Protein AF-A0A7C8ZYL0-F1 (afdb_monomer)

Structure (mmCIF, N/CA/C/O backbone):
data_AF-A0A7C8ZYL0-F1
#
_entry.id   AF-A0A7C8ZYL0-F1
#
loop_
_atom_site.group_PDB
_atom_site.id
_atom_site.type_symbol
_atom_site.label_atom_id
_atom_site.label_alt_id
_atom_site.label_comp_id
_atom_site.label_asym_id
_atom_site.label_entity_id
_atom_site.label_seq_id
_atom_site.pdbx_PDB_ins_code
_atom_site.Cartn_x
_atom_site.Cartn_y
_atom_site.Cartn_z
_atom_site.occupancy
_atom_site.B_iso_or_equiv
_atom_site.auth_seq_id
_atom_site.auth_comp_id
_atom_site.auth_asym_id
_atom_site.auth_atom_id
_atom_site.pdbx_PDB_model_num
ATOM 1 N N . GLY A 1 1 ? -10.641 -15.481 25.059 1.00 75.31 1 GLY A N 1
ATOM 2 C CA . GLY A 1 1 ? -11.372 -14.820 23.955 1.00 75.31 1 GLY A CA 1
ATOM 3 C C . GLY A 1 1 ? -11.072 -13.332 23.943 1.00 75.31 1 GLY A C 1
ATOM 4 O O . GLY A 1 1 ? -10.379 -12.871 24.845 1.00 75.31 1 GLY A O 1
ATOM 5 N N . TRP A 1 2 ? -11.587 -12.584 22.960 1.00 81.69 2 TRP A 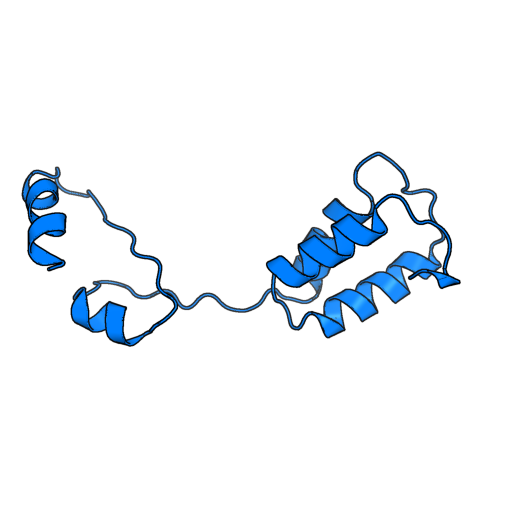N 1
ATOM 6 C CA . TRP A 1 2 ? -11.376 -11.129 22.843 1.00 81.69 2 TRP A CA 1
ATOM 7 C C . TRP A 1 2 ? -11.774 -10.345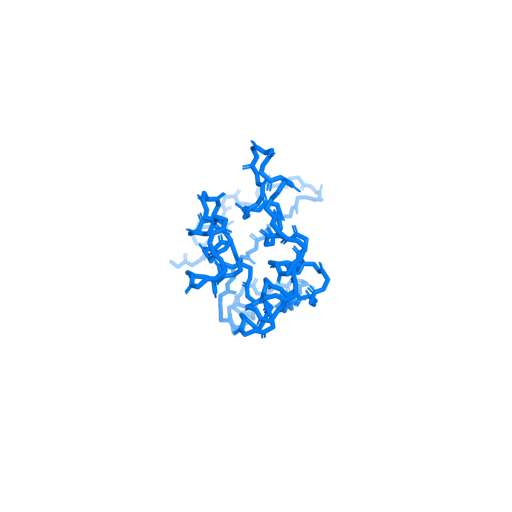 24.106 1.00 81.69 2 TRP A C 1
ATOM 9 O O . TRP A 1 2 ? -11.095 -9.386 24.452 1.00 81.69 2 TRP A O 1
ATOM 19 N N . GLN A 1 3 ? -12.782 -10.798 24.865 1.00 82.38 3 GLN A N 1
ATOM 20 C CA . GLN A 1 3 ? -13.219 -10.108 26.089 1.00 82.38 3 GLN A CA 1
ATOM 21 C C . GLN A 1 3 ? -12.107 -9.964 27.145 1.00 82.38 3 GLN A C 1
ATOM 23 O O . GLN A 1 3 ? -12.073 -8.972 27.864 1.00 82.38 3 GLN A O 1
ATOM 28 N N . ILE A 1 4 ? -11.172 -10.921 27.213 1.00 88.88 4 ILE A N 1
ATOM 29 C CA . ILE A 1 4 ? -10.032 -10.866 28.146 1.00 88.88 4 ILE A CA 1
ATOM 30 C C . ILE A 1 4 ? -9.068 -9.746 27.741 1.00 88.88 4 ILE A C 1
ATOM 32 O O . ILE A 1 4 ? -8.568 -9.022 28.593 1.00 88.88 4 ILE A O 1
ATOM 36 N N . LEU A 1 5 ? -8.842 -9.581 26.434 1.00 85.75 5 LEU A N 1
ATOM 37 C CA . LEU A 1 5 ? -8.001 -8.512 25.896 1.00 85.75 5 LEU A CA 1
ATOM 38 C C . LEU A 1 5 ? -8.690 -7.148 25.976 1.00 85.75 5 LEU A C 1
ATOM 40 O O . LEU A 1 5 ? -8.006 -6.140 26.068 1.00 85.75 5 LEU A O 1
ATOM 44 N N . GLN A 1 6 ? -10.025 -7.105 25.964 1.00 84.00 6 GLN A N 1
ATOM 45 C CA . GLN A 1 6 ? -10.788 -5.866 26.087 1.00 84.00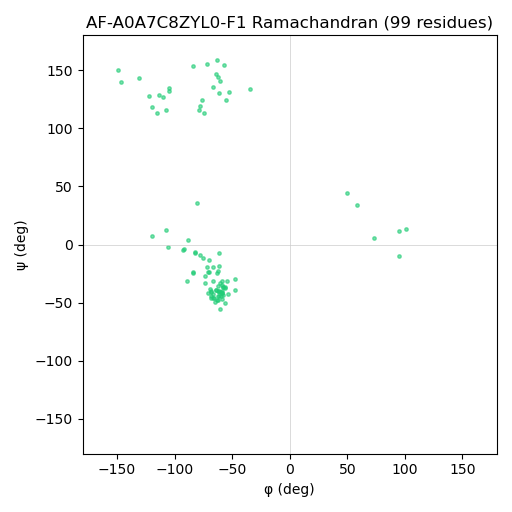 6 GLN A CA 1
ATOM 46 C C . GLN A 1 6 ? -10.772 -5.297 27.516 1.00 84.00 6 GLN A C 1
ATOM 48 O O . GLN A 1 6 ? -10.799 -4.079 27.682 1.00 84.00 6 GLN A O 1
ATOM 53 N N . ALA A 1 7 ? -10.728 -6.159 28.538 1.00 86.44 7 ALA A N 1
ATOM 54 C CA . ALA A 1 7 ? -10.901 -5.771 29.939 1.00 86.44 7 ALA A CA 1
ATOM 55 C C . ALA A 1 7 ? -9.971 -4.633 30.422 1.00 86.44 7 ALA A C 1
ATOM 57 O O . ALA A 1 7 ? -10.473 -3.718 31.066 1.00 86.44 7 ALA A O 1
ATOM 58 N N . PRO A 1 8 ? -8.666 -4.585 30.084 1.00 86.25 8 PRO A N 1
ATOM 59 C CA . PRO A 1 8 ? -7.799 -3.480 30.505 1.00 86.25 8 PRO A CA 1
ATOM 60 C C . PRO A 1 8 ? -8.210 -2.113 29.937 1.00 86.25 8 PRO A C 1
ATOM 62 O O . PRO A 1 8 ? -7.904 -1.078 30.524 1.00 86.25 8 PRO A O 1
ATOM 65 N N . PHE A 1 9 ? -8.919 -2.087 28.805 1.00 82.75 9 PHE A N 1
ATOM 66 C CA . PHE A 1 9 ? -9.303 -0.845 28.136 1.00 82.75 9 PHE A CA 1
ATOM 67 C C . PHE A 1 9 ? -10.563 -0.195 28.725 1.00 82.75 9 PHE A C 1
ATOM 69 O O . PHE A 1 9 ? -10.882 0.934 28.356 1.00 82.75 9 PHE A O 1
ATOM 76 N N . SER A 1 10 ? -11.256 -0.843 29.672 1.00 80.44 10 SER A N 1
ATOM 77 C CA . SER A 1 10 ? -12.377 -0.220 30.394 1.00 80.44 10 SER A CA 1
ATOM 78 C C . SER A 1 10 ? -11.934 0.879 31.365 1.00 80.44 10 SER A C 1
ATOM 80 O O . SER A 1 10 ? -12.769 1.645 31.832 1.00 80.44 10 SER A O 1
ATOM 82 N N . ALA A 1 11 ? -10.635 0.964 31.667 1.00 85.19 11 ALA A N 1
ATOM 83 C CA . ALA A 1 11 ? -10.040 2.017 32.490 1.00 85.19 11 ALA A CA 1
ATOM 84 C C . ALA A 1 11 ? -9.610 3.260 31.680 1.00 85.19 11 ALA A C 1
ATOM 86 O O . ALA A 1 11 ? -8.997 4.173 32.231 1.00 85.19 11 ALA A O 1
ATOM 87 N N . GLY A 1 12 ? -9.887 3.294 30.370 1.00 81.81 12 GLY A N 1
ATOM 88 C CA . GLY A 1 12 ? -9.545 4.426 29.510 1.00 81.81 12 GLY A CA 1
ATOM 89 C C . GLY A 1 12 ? -10.289 5.708 29.894 1.00 81.81 12 GLY A C 1
ATOM 90 O O . GLY A 1 12 ? -11.445 5.680 30.313 1.00 81.81 12 GLY A O 1
ATOM 91 N N . THR A 1 13 ? -9.635 6.855 29.715 1.00 88.31 13 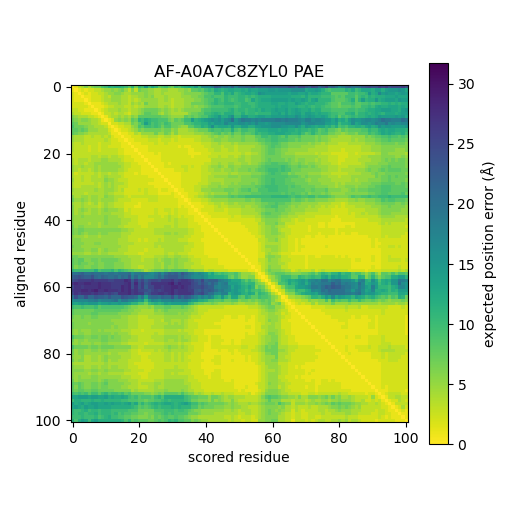THR A N 1
ATOM 92 C CA . THR A 1 13 ? -10.276 8.165 29.878 1.00 88.31 13 THR A CA 1
ATOM 93 C C . THR A 1 13 ? -11.247 8.440 28.728 1.00 88.31 13 THR A C 1
ATOM 95 O O . THR A 1 13 ? -11.093 7.908 27.622 1.00 88.31 13 THR A O 1
ATOM 98 N N . SER A 1 14 ? -12.247 9.294 28.972 1.00 87.00 14 SER A N 1
ATOM 99 C CA . SER A 1 14 ? -13.202 9.712 27.938 1.00 87.00 14 SER A CA 1
ATOM 100 C C . SER A 1 14 ? -12.475 10.244 26.698 1.00 87.00 14 SER A C 1
ATOM 102 O O . SER A 1 14 ? -11.554 11.051 26.807 1.00 87.00 14 SER A O 1
ATOM 104 N N . GLY A 1 15 ? -12.875 9.763 25.519 1.00 87.75 15 GLY A N 1
ATOM 105 C CA . GLY A 1 15 ? -12.236 10.085 24.239 1.00 87.75 15 GLY A CA 1
ATOM 106 C C . GLY A 1 15 ? -11.177 9.080 23.769 1.00 87.75 15 GLY A C 1
ATOM 107 O O . GLY A 1 15 ? -10.782 9.137 22.604 1.00 87.75 15 GLY A O 1
ATOM 108 N N . SER A 1 16 ? -10.764 8.128 24.614 1.00 89.31 16 SER A N 1
ATOM 109 C CA . SER A 1 16 ? -9.882 7.023 24.210 1.00 89.31 16 SER A CA 1
ATOM 110 C C . SER A 1 16 ? -10.529 6.159 23.119 1.00 89.31 16 SER A C 1
ATOM 112 O O . SER A 1 16 ? -11.727 5.876 23.172 1.00 89.31 16 SER A O 1
ATOM 114 N N . LYS A 1 17 ? -9.743 5.714 22.127 1.00 89.38 17 LYS A N 1
ATOM 115 C CA . LYS A 1 17 ? -10.220 4.886 21.004 1.00 89.38 17 LYS A CA 1
ATOM 116 C C . LYS A 1 17 ? -9.333 3.663 20.799 1.00 89.38 17 LYS A C 1
ATOM 118 O O . LYS A 1 17 ? -8.115 3.753 20.910 1.00 89.38 17 LYS A O 1
ATOM 123 N N . ILE A 1 18 ? -9.952 2.544 20.434 1.00 89.38 18 ILE A N 1
ATOM 124 C CA . ILE A 1 18 ? -9.268 1.330 19.977 1.00 89.38 18 ILE A CA 1
ATOM 125 C C . ILE A 1 18 ? -9.441 1.244 18.461 1.00 89.38 18 ILE A C 1
ATOM 127 O O . ILE A 1 18 ? -10.555 1.391 17.959 1.00 89.38 18 ILE A O 1
ATOM 131 N N . ILE A 1 19 ? -8.351 0.985 17.739 1.00 93.38 19 ILE A N 1
ATOM 132 C CA . ILE A 1 19 ? -8.377 0.705 16.300 1.00 93.38 19 ILE A CA 1
ATOM 133 C C . ILE A 1 19 ? -8.027 -0.765 16.105 1.00 93.38 19 ILE A C 1
ATOM 135 O O . ILE A 1 19 ? -7.004 -1.239 16.593 1.00 93.38 19 ILE A O 1
ATOM 139 N N . VAL A 1 20 ? -8.879 -1.478 15.376 1.00 92.25 20 VAL A N 1
ATOM 140 C CA . VAL A 1 20 ? -8.668 -2.881 15.019 1.00 92.25 20 VAL A CA 1
ATOM 141 C C . VAL A 1 20 ? -8.477 -2.962 13.512 1.00 92.25 20 VAL A C 1
ATOM 143 O O . VAL A 1 20 ? -9.304 -2.460 12.757 1.00 92.25 20 VAL A O 1
ATOM 146 N N . THR A 1 21 ? -7.406 -3.616 13.068 1.00 95.81 21 THR A N 1
ATOM 147 C CA . THR A 1 21 ? -7.189 -3.943 11.655 1.00 95.81 21 THR A CA 1
ATOM 148 C C . THR A 1 21 ? -7.454 -5.429 11.433 1.00 95.81 21 THR A C 1
ATOM 150 O O . THR A 1 21 ? -7.060 -6.285 12.225 1.00 95.81 21 THR A O 1
ATOM 153 N N . THR A 1 22 ? -8.181 -5.763 10.370 1.00 95.00 22 THR A N 1
ATOM 154 C CA . THR A 1 22 ? -8.586 -7.141 10.065 1.00 95.00 22 THR A CA 1
ATOM 155 C C . THR A 1 22 ? -8.706 -7.328 8.557 1.00 95.00 22 THR A C 1
ATOM 157 O O . THR A 1 22 ? -9.039 -6.394 7.838 1.00 95.00 22 THR A O 1
ATOM 160 N N . ARG A 1 23 ? -8.457 -8.553 8.077 1.00 95.62 23 ARG A N 1
ATOM 161 C CA . ARG A 1 23 ? -8.744 -8.965 6.688 1.00 95.62 23 ARG A CA 1
ATOM 162 C C . ARG A 1 23 ? -10.137 -9.583 6.521 1.00 95.62 23 ARG A C 1
ATOM 164 O O . ARG A 1 23 ? -10.495 -9.981 5.421 1.00 95.62 23 ARG A O 1
ATOM 171 N N . LYS A 1 24 ? -10.887 -9.755 7.615 1.00 95.56 24 LYS A N 1
ATOM 172 C CA . LYS A 1 24 ? -12.205 -10.401 7.626 1.00 95.56 24 LYS A CA 1
ATOM 173 C C . LYS A 1 24 ? -13.262 -9.424 8.127 1.00 95.56 24 LYS A C 1
ATOM 175 O O . LYS A 1 24 ? -13.197 -9.010 9.284 1.00 95.56 24 LYS A O 1
ATOM 180 N N . ASN A 1 25 ? -14.244 -9.117 7.283 1.00 92.56 25 ASN A N 1
ATOM 181 C CA . ASN A 1 25 ? -15.276 -8.116 7.577 1.00 92.56 25 ASN A CA 1
ATOM 182 C C . ASN A 1 25 ? -16.141 -8.494 8.786 1.00 92.56 25 ASN A C 1
ATOM 184 O O . ASN A 1 25 ? -16.441 -7.636 9.605 1.00 92.56 25 ASN A O 1
ATOM 188 N N . ASN A 1 26 ? -16.438 -9.785 8.975 1.00 94.31 26 ASN A N 1
ATOM 189 C CA . ASN A 1 26 ? -17.224 -10.269 10.116 1.00 94.31 26 ASN A CA 1
ATOM 190 C C . ASN A 1 26 ? -16.575 -9.985 11.485 1.00 94.31 26 ASN A C 1
ATOM 192 O O . ASN A 1 26 ? -17.245 -10.028 12.514 1.00 94.31 26 ASN A O 1
ATOM 196 N N . VAL A 1 27 ? -15.268 -9.704 11.525 1.00 93.44 27 VAL A N 1
ATOM 197 C CA . VAL A 1 27 ? -14.595 -9.301 12.764 1.00 93.44 27 VAL A CA 1
ATOM 198 C C . VAL A 1 27 ? -15.103 -7.937 13.230 1.00 93.44 27 VAL A C 1
ATOM 200 O O . VAL A 1 27 ? -15.196 -7.737 14.433 1.00 93.44 27 VAL A O 1
ATOM 203 N N . ALA A 1 28 ? -15.495 -7.029 12.331 1.00 93.06 28 ALA A N 1
ATOM 204 C CA . ALA A 1 28 ? -16.059 -5.736 12.721 1.00 93.06 28 ALA A CA 1
ATOM 205 C C . ALA A 1 28 ? -17.342 -5.900 13.558 1.00 93.06 28 ALA A C 1
ATOM 207 O O . ALA A 1 28 ? -17.488 -5.239 14.589 1.00 93.06 28 ALA A O 1
ATOM 208 N N . ASP A 1 29 ? -18.202 -6.851 13.176 1.00 92.00 29 ASP A N 1
ATOM 209 C CA . ASP A 1 29 ? -19.433 -7.187 13.901 1.00 92.00 29 ASP A CA 1
ATOM 210 C C . ASP A 1 29 ? -19.129 -7.831 15.259 1.00 92.00 29 ASP A C 1
ATOM 212 O O . ASP A 1 29 ? -19.698 -7.445 16.281 1.00 92.00 29 ASP A O 1
ATOM 216 N N . ILE A 1 30 ? -18.174 -8.773 15.292 1.00 91.12 30 ILE A N 1
ATOM 217 C CA . ILE A 1 30 ? -17.712 -9.421 16.532 1.00 91.12 30 ILE A CA 1
ATOM 218 C C . ILE A 1 30 ? -17.162 -8.378 17.513 1.00 91.12 30 ILE A C 1
ATOM 220 O O . ILE A 1 30 ? -17.426 -8.458 18.714 1.00 91.12 30 ILE A O 1
ATOM 224 N N . MET A 1 31 ? -16.423 -7.390 17.006 1.00 89.69 31 MET A N 1
ATOM 225 C CA . MET A 1 31 ? -15.863 -6.301 17.806 1.00 89.69 31 MET A CA 1
ATOM 226 C C . MET A 1 31 ? -16.890 -5.223 18.170 1.00 89.69 31 MET A C 1
ATOM 228 O O . MET A 1 31 ? -16.563 -4.348 18.970 1.00 89.69 31 MET A O 1
ATOM 232 N N . ARG A 1 32 ? -18.106 -5.264 17.601 1.00 89.19 32 ARG A N 1
ATOM 233 C CA . ARG A 1 32 ? -19.127 -4.208 17.723 1.00 89.19 32 ARG A CA 1
ATOM 234 C C . ARG A 1 32 ? -18.550 -2.823 17.409 1.00 89.19 32 ARG A C 1
ATOM 236 O O . ARG A 1 32 ? -18.767 -1.866 18.150 1.00 89.19 32 ARG A O 1
ATOM 243 N N . ALA A 1 33 ? -17.758 -2.740 16.340 1.00 91.88 33 ALA A N 1
ATOM 244 C CA . ALA A 1 33 ? -17.049 -1.521 15.976 1.00 91.88 33 ALA A CA 1
ATOM 245 C C . ALA A 1 33 ? -18.032 -0.372 15.687 1.00 91.88 33 ALA A C 1
ATOM 247 O O . ALA A 1 33 ? -18.964 -0.524 14.902 1.00 91.88 33 ALA A O 1
ATOM 248 N N . ASN A 1 34 ? -17.805 0.800 16.291 1.00 91.81 34 ASN A N 1
ATOM 249 C CA . ASN A 1 34 ? -18.647 1.982 16.065 1.00 91.81 34 ASN A CA 1
ATOM 250 C C . ASN A 1 34 ? -18.478 2.592 14.665 1.00 91.81 34 ASN A C 1
ATOM 252 O O . ASN A 1 34 ? -19.350 3.318 14.202 1.00 91.81 34 ASN A O 1
ATOM 256 N 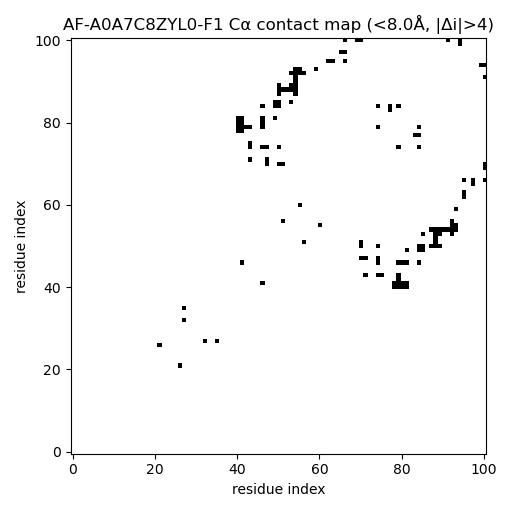N . SER A 1 35 ? -17.336 2.350 14.021 1.00 93.94 35 SER A N 1
ATOM 257 C CA . SER A 1 35 ? -17.032 2.807 12.669 1.00 93.94 35 SER A CA 1
ATOM 258 C C . SER A 1 35 ? -16.149 1.774 11.980 1.00 93.94 35 SER A C 1
ATOM 260 O O . SER A 1 35 ? -15.249 1.207 12.606 1.00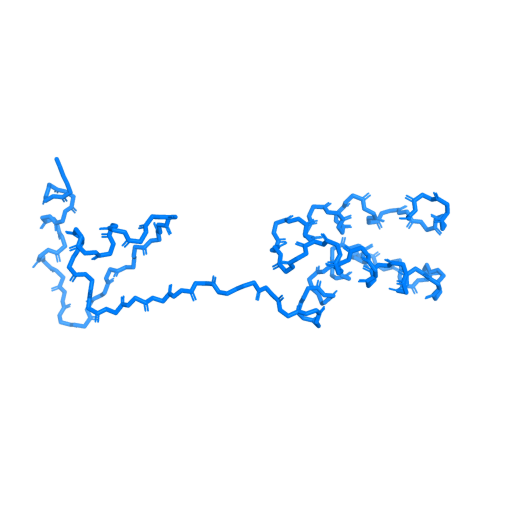 93.94 35 SER A O 1
ATOM 262 N N . VAL A 1 36 ? -16.421 1.527 10.701 1.00 95.50 36 VAL A N 1
ATOM 263 C CA . VAL A 1 36 ? -15.688 0.577 9.864 1.00 95.50 36 VAL A CA 1
ATOM 264 C C . VAL A 1 36 ? -15.145 1.328 8.661 1.00 95.50 36 VAL A C 1
ATOM 266 O O . VAL A 1 36 ? -15.890 2.008 7.960 1.00 95.50 36 VAL A O 1
ATOM 269 N N . PHE A 1 37 ? -13.842 1.193 8.425 1.00 95.44 37 PHE A N 1
ATOM 270 C CA . PHE A 1 37 ? -13.165 1.791 7.281 1.00 95.44 37 PHE A CA 1
ATOM 271 C C . PHE A 1 37 ? -12.636 0.686 6.366 1.00 95.44 37 PHE A C 1
ATOM 273 O O . PHE A 1 37 ? -11.749 -0.073 6.763 1.00 95.44 37 PHE A O 1
ATOM 280 N N . SER A 1 38 ? -13.203 0.583 5.161 1.00 94.31 38 SER A N 1
ATOM 281 C CA . SER A 1 38 ? -12.681 -0.288 4.103 1.00 94.31 38 SER A CA 1
ATOM 282 C C . SER A 1 38 ? -11.451 0.370 3.488 1.00 94.31 38 SER A C 1
ATOM 284 O O . SER A 1 38 ? -11.514 1.522 3.062 1.00 94.31 38 SER A O 1
ATOM 286 N N . LEU A 1 39 ? -10.323 -0.344 3.482 1.00 94.75 39 LEU A N 1
ATOM 287 C CA . LEU A 1 39 ? -9.131 0.109 2.774 1.00 94.75 39 LEU A CA 1
ATOM 288 C C . LEU A 1 39 ? -9.295 -0.188 1.286 1.00 94.75 39 LEU A C 1
ATOM 290 O O . LEU A 1 39 ? -9.320 -1.352 0.889 1.00 94.75 39 LEU A O 1
ATOM 294 N N . GLU A 1 40 ? -9.346 0.869 0.485 1.00 96.00 40 GLU A N 1
ATOM 295 C CA . GLU A 1 40 ? -9.389 0.761 -0.969 1.00 96.00 40 GLU A CA 1
ATOM 296 C C . GLU A 1 40 ? -7.975 0.608 -1.564 1.00 96.00 40 GLU A C 1
ATOM 298 O O . GLU A 1 40 ? -6.989 1.046 -0.952 1.00 96.00 40 GLU A O 1
ATOM 303 N N . PRO A 1 41 ? -7.839 -0.016 -2.750 1.00 97.38 41 PRO A N 1
ATOM 304 C CA . PRO A 1 41 ? -6.581 -0.032 -3.489 1.00 97.38 41 PRO A CA 1
ATOM 305 C C . PRO A 1 41 ? -6.078 1.386 -3.791 1.00 97.38 41 PRO A C 1
ATOM 307 O O . PRO A 1 41 ? -6.855 2.336 -3.889 1.00 97.38 41 PRO A O 1
ATOM 310 N N . LEU A 1 42 ? -4.764 1.527 -3.976 1.00 98.12 42 LEU A N 1
ATOM 311 C CA . LEU A 1 42 ? -4.179 2.791 -4.418 1.00 98.12 42 LEU A CA 1
ATOM 312 C C . LEU A 1 42 ? -4.703 3.173 -5.801 1.00 98.12 42 LEU A C 1
ATOM 314 O O . LEU A 1 42 ? -4.843 2.316 -6.676 1.00 98.12 42 LEU A O 1
ATOM 318 N N . SER A 1 43 ? -4.888 4.476 -6.008 1.00 97.88 43 SER A N 1
ATOM 319 C CA . SER A 1 43 ? -5.023 5.027 -7.353 1.00 97.88 43 SER A CA 1
ATOM 320 C C . SER A 1 43 ? -3.737 4.797 -8.155 1.00 97.88 43 SER A C 1
ATOM 322 O O . SER A 1 43 ? -2.655 4.645 -7.581 1.00 97.88 43 SER A O 1
ATOM 324 N N . ASP A 1 44 ? -3.818 4.835 -9.486 1.00 95.56 44 ASP A N 1
ATOM 325 C CA . ASP A 1 44 ? -2.631 4.707 -10.342 1.00 95.56 44 ASP A CA 1
ATOM 326 C C . ASP A 1 44 ? -1.584 5.794 -10.050 1.00 95.56 44 ASP A C 1
ATOM 328 O O . ASP A 1 44 ? -0.381 5.531 -10.081 1.00 95.56 44 ASP A O 1
ATOM 332 N N . ASN A 1 45 ? -2.027 7.006 -9.701 1.00 96.62 45 ASN A N 1
ATOM 333 C CA . ASN A 1 45 ? -1.141 8.122 -9.367 1.00 96.62 45 ASN A CA 1
ATOM 334 C C . ASN A 1 45 ? -0.441 7.925 -8.015 1.00 96.62 45 ASN A C 1
ATOM 336 O O . ASN A 1 45 ? 0.764 8.172 -7.905 1.00 96.62 45 ASN A O 1
ATOM 340 N N . ASP A 1 46 ? -1.159 7.443 -6.999 1.00 97.88 46 ASP A N 1
ATOM 341 C CA . ASP A 1 46 ? -0.565 7.131 -5.693 1.00 97.88 46 ASP A CA 1
ATOM 342 C C . ASP A 1 46 ? 0.355 5.910 -5.789 1.00 97.88 46 ASP A C 1
ATOM 344 O O . ASP A 1 46 ? 1.444 5.892 -5.209 1.00 97.88 46 ASP A O 1
ATOM 348 N N . GLY A 1 47 ? -0.043 4.909 -6.579 1.00 97.94 47 GLY A N 1
ATOM 349 C CA . GLY A 1 47 ? 0.772 3.750 -6.923 1.00 97.94 47 GLY A CA 1
ATOM 350 C C . GLY A 1 47 ? 2.066 4.160 -7.623 1.00 97.94 47 GLY A C 1
ATOM 351 O O . GLY A 1 47 ? 3.144 3.730 -7.214 1.00 97.94 47 GLY A O 1
ATOM 352 N N . TRP A 1 48 ? 1.992 5.052 -8.612 1.00 96.31 48 TRP A N 1
ATOM 353 C CA . TRP A 1 48 ? 3.168 5.607 -9.282 1.00 96.31 48 TRP A CA 1
ATOM 354 C C . TRP A 1 48 ? 4.066 6.387 -8.321 1.00 96.31 48 TRP A C 1
ATOM 356 O O . TRP A 1 48 ? 5.283 6.198 -8.319 1.00 96.31 48 TRP A O 1
ATOM 366 N N . SER A 1 49 ? 3.487 7.220 -7.458 1.00 95.62 49 SER A N 1
ATOM 367 C CA . SER A 1 49 ? 4.242 7.985 -6.458 1.00 95.62 49 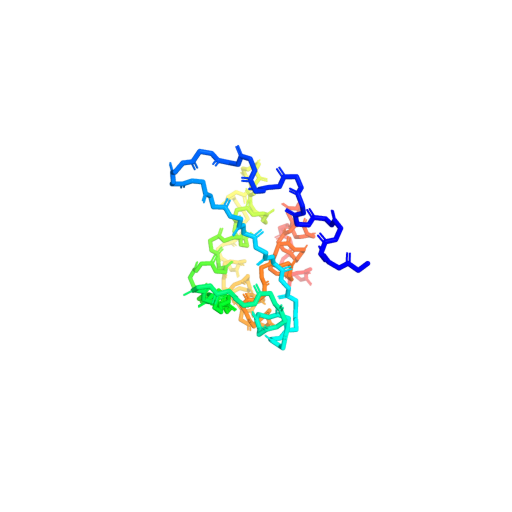SER A CA 1
ATOM 368 C C . SER A 1 49 ? 4.974 7.059 -5.478 1.00 95.62 49 SER A C 1
ATOM 370 O O . SER A 1 49 ? 6.143 7.272 -5.152 1.00 95.62 49 SER A O 1
ATOM 372 N N . LEU A 1 50 ? 4.324 5.975 -5.043 1.00 96.69 50 LEU A N 1
ATOM 373 C CA . LEU A 1 50 ? 4.945 4.965 -4.190 1.00 96.69 50 LEU A CA 1
ATOM 374 C C . LEU A 1 50 ? 6.057 4.202 -4.920 1.00 96.69 50 LEU A C 1
ATOM 376 O O . LEU A 1 50 ? 7.135 4.012 -4.346 1.00 96.69 50 LEU A O 1
ATOM 380 N N . PHE A 1 51 ? 5.796 3.771 -6.155 1.00 95.56 51 PHE A N 1
ATOM 381 C CA . PHE A 1 51 ? 6.737 3.036 -6.995 1.00 95.56 51 PHE A CA 1
ATOM 382 C C . PHE A 1 51 ? 7.992 3.856 -7.273 1.00 95.56 51 PHE A C 1
ATOM 384 O O . PHE A 1 51 ? 9.092 3.413 -6.953 1.00 95.56 51 PHE A O 1
ATOM 391 N N . SER A 1 52 ? 7.821 5.065 -7.813 1.00 92.12 52 SER A N 1
ATOM 392 C CA . SER A 1 52 ? 8.909 5.967 -8.197 1.00 92.12 52 SER A CA 1
ATOM 393 C C . SER A 1 52 ? 9.801 6.300 -7.006 1.00 92.12 52 SER A C 1
ATOM 395 O O . SER A 1 52 ? 11.023 6.209 -7.110 1.00 92.12 52 SER A O 1
ATOM 397 N N . ARG A 1 53 ? 9.209 6.542 -5.827 1.00 92.00 53 ARG A N 1
ATOM 398 C CA . ARG A 1 53 ? 9.972 6.711 -4.586 1.00 92.00 53 ARG A CA 1
ATOM 399 C C . ARG A 1 53 ? 10.873 5.518 -4.279 1.00 92.00 53 ARG A C 1
ATOM 401 O O . ARG A 1 53 ? 11.951 5.727 -3.751 1.00 92.00 53 ARG A O 1
ATOM 408 N N . HIS A 1 54 ? 10.456 4.286 -4.571 1.00 92.62 54 HIS A N 1
ATOM 409 C CA . HIS A 1 54 ? 11.237 3.085 -4.249 1.00 92.62 54 HIS A CA 1
ATOM 410 C C . HIS A 1 54 ? 12.206 2.668 -5.358 1.00 92.62 54 HIS A C 1
ATOM 412 O O . HIS A 1 54 ? 13.263 2.119 -5.035 1.00 92.62 54 HIS A O 1
ATOM 418 N N . ALA A 1 55 ? 11.845 2.923 -6.618 1.00 91.62 55 ALA A N 1
ATOM 419 C CA . ALA A 1 55 ? 12.618 2.578 -7.807 1.00 91.62 55 ALA A CA 1
ATOM 420 C C . ALA A 1 55 ? 13.689 3.619 -8.160 1.00 91.62 55 ALA A C 1
ATOM 422 O O . ALA A 1 55 ? 14.678 3.276 -8.794 1.00 91.62 55 ALA A O 1
ATOM 423 N N . PHE A 1 56 ? 13.530 4.871 -7.725 1.00 85.81 56 PHE A N 1
ATOM 424 C CA . PHE A 1 56 ? 14.481 5.952 -8.016 1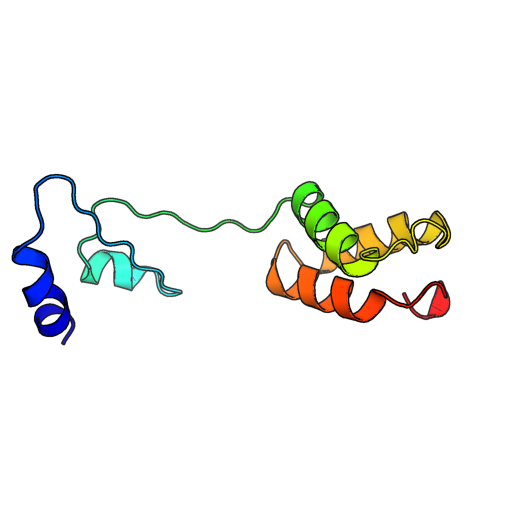.00 85.81 56 PHE A CA 1
ATOM 425 C C . PHE A 1 56 ? 15.098 6.576 -6.751 1.00 85.81 56 PHE A C 1
ATOM 427 O O . PHE A 1 56 ? 15.822 7.572 -6.835 1.00 85.81 56 PHE A O 1
ATOM 434 N N . GLU A 1 57 ? 14.844 5.992 -5.572 1.00 75.25 57 GLU A N 1
ATOM 435 C CA . GLU A 1 57 ? 15.477 6.394 -4.308 1.00 75.25 57 GLU A CA 1
ATOM 436 C C . GLU A 1 57 ? 17.008 6.349 -4.439 1.00 75.25 57 GLU A C 1
ATOM 438 O O . GLU A 1 57 ? 17.565 5.301 -4.766 1.00 75.25 57 GLU A O 1
ATOM 443 N N . GLY A 1 58 ? 17.698 7.461 -4.162 1.00 66.62 58 GLY A N 1
ATOM 444 C CA . GLY A 1 58 ? 19.168 7.522 -4.212 1.00 66.62 58 GLY A CA 1
ATOM 445 C C . GLY A 1 58 ? 19.774 8.162 -5.467 1.00 66.62 58 GLY A C 1
ATOM 446 O O . GLY A 1 58 ? 20.981 8.067 -5.658 1.00 66.62 58 GLY A O 1
ATOM 447 N N . GLY A 1 59 ? 18.981 8.854 -6.291 1.00 57.50 59 GLY A N 1
ATOM 448 C CA . GLY A 1 59 ? 19.512 9.804 -7.280 1.00 57.50 59 GLY A CA 1
ATOM 449 C C . GLY A 1 59 ? 19.717 9.257 -8.690 1.00 57.50 59 GLY A C 1
ATOM 450 O O . GLY A 1 59 ? 20.267 9.960 -9.533 1.00 57.50 59 GLY A O 1
ATOM 451 N N . ASN A 1 60 ? 19.201 8.068 -9.004 1.00 56.62 60 ASN A N 1
ATOM 452 C CA . ASN A 1 60 ? 19.217 7.553 -10.377 1.00 56.62 60 ASN A CA 1
ATOM 453 C C . ASN A 1 60 ? 18.084 8.138 -11.248 1.00 56.62 60 ASN A C 1
ATOM 455 O O . ASN A 1 60 ? 17.553 7.477 -12.135 1.00 56.62 60 ASN A O 1
ATOM 459 N N . LEU A 1 61 ? 17.750 9.416 -11.028 1.00 54.53 61 LEU A N 1
ATOM 460 C CA . LEU A 1 61 ? 16.864 10.222 -11.884 1.00 54.53 61 LEU A CA 1
ATOM 461 C C . LEU A 1 61 ? 17.421 10.388 -13.313 1.00 54.53 61 LEU A C 1
ATOM 463 O O . LEU A 1 61 ? 16.743 10.921 -14.182 1.00 54.53 61 LEU A O 1
ATOM 467 N N . MET A 1 62 ? 18.655 9.930 -13.545 1.00 55.59 62 MET A N 1
ATOM 468 C CA . MET A 1 62 ? 19.299 9.830 -14.854 1.00 55.59 62 MET A CA 1
ATOM 469 C C . MET A 1 62 ? 18.899 8.570 -15.632 1.00 55.59 62 MET A C 1
ATOM 471 O O . MET A 1 62 ? 19.302 8.428 -16.788 1.00 55.59 62 MET A O 1
ATOM 475 N N . CYS A 1 63 ? 18.156 7.628 -15.034 1.00 61.78 63 CYS A N 1
ATOM 476 C CA . CYS A 1 63 ? 17.684 6.491 -15.807 1.00 61.78 63 CYS A CA 1
ATOM 477 C C . CYS A 1 63 ? 16.673 6.977 -16.868 1.00 61.78 63 CYS A C 1
ATOM 479 O O . CYS A 1 63 ? 15.806 7.807 -16.608 1.00 61.78 63 CYS A O 1
ATOM 481 N N . ASN A 1 64 ? 16.843 6.447 -18.076 1.00 66.69 64 ASN A N 1
ATOM 482 C CA . ASN A 1 64 ? 16.149 6.777 -19.318 1.00 66.69 64 ASN A CA 1
ATOM 483 C C . ASN A 1 64 ? 14.657 7.176 -19.142 1.00 66.69 64 ASN A C 1
ATOM 485 O O . ASN A 1 64 ? 13.928 6.422 -18.495 1.00 66.69 64 ASN A O 1
ATOM 489 N N . PRO A 1 65 ? 14.172 8.268 -19.777 1.00 75.56 65 PRO A N 1
ATOM 490 C CA . PRO A 1 65 ? 12.756 8.661 -19.769 1.00 75.56 65 PRO A CA 1
ATOM 491 C C . PRO A 1 65 ? 11.768 7.522 -20.084 1.00 75.56 65 PRO A C 1
ATOM 493 O O . PRO A 1 65 ? 10.670 7.490 -19.537 1.00 75.56 65 PRO A O 1
ATOM 496 N N . CYS A 1 66 ? 12.168 6.531 -20.888 1.00 82.06 66 CYS A N 1
ATOM 497 C CA . CYS A 1 66 ? 11.359 5.350 -21.198 1.00 82.06 66 CYS A CA 1
ATOM 498 C C . CYS A 1 66 ? 11.022 4.474 -19.973 1.00 82.06 66 CYS A C 1
ATOM 500 O O . CYS A 1 66 ? 10.050 3.719 -20.019 1.00 82.06 66 CYS A O 1
ATOM 502 N N . LEU A 1 67 ? 11.796 4.537 -18.880 1.00 87.75 67 LEU A N 1
ATOM 503 C CA . LEU A 1 67 ? 11.515 3.751 -17.672 1.00 87.75 67 LEU A CA 1
ATOM 504 C C . LEU A 1 67 ? 10.290 4.253 -16.913 1.00 87.75 67 LEU A C 1
ATOM 506 O O . LEU A 1 67 ? 9.673 3.471 -16.191 1.00 87.75 67 LEU A O 1
ATOM 510 N N . GLU A 1 68 ? 9.906 5.519 -17.081 1.00 89.81 68 GLU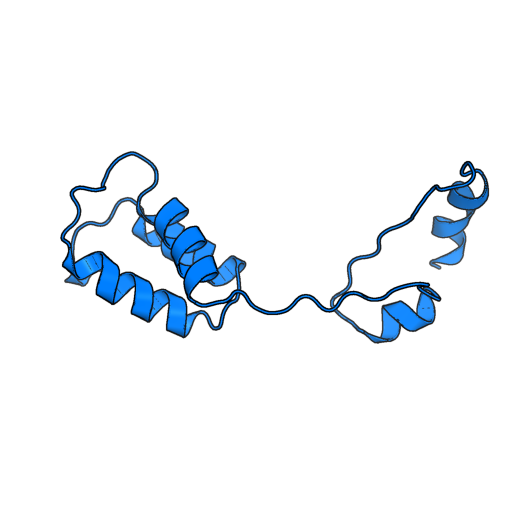 A N 1
ATOM 511 C CA . GLU A 1 68 ? 8.660 6.014 -16.502 1.00 89.81 68 GLU A CA 1
ATOM 512 C C . GLU A 1 68 ? 7.453 5.308 -17.125 1.00 89.81 68 GLU A C 1
ATOM 514 O O . GLU A 1 68 ? 6.624 4.753 -16.402 1.00 89.81 68 GLU A O 1
ATOM 519 N N . ASP A 1 69 ? 7.394 5.235 -18.454 1.00 91.81 69 ASP A N 1
ATOM 520 C CA . ASP A 1 69 ? 6.295 4.575 -19.162 1.00 91.81 69 ASP A CA 1
ATOM 521 C C . ASP A 1 69 ? 6.203 3.083 -18.820 1.00 91.81 69 ASP A C 1
ATOM 523 O O . ASP A 1 69 ? 5.108 2.541 -18.633 1.00 91.81 69 ASP A O 1
ATOM 527 N N . ILE A 1 70 ? 7.347 2.400 -18.709 1.00 93.69 70 ILE A N 1
ATOM 528 C CA . ILE A 1 70 ? 7.397 0.989 -18.302 1.00 93.69 70 ILE A CA 1
ATOM 529 C C . ILE A 1 70 ? 6.977 0.846 -16.836 1.00 93.69 70 ILE A C 1
ATOM 531 O O . ILE A 1 70 ? 6.124 0.018 -16.514 1.00 93.69 70 ILE A O 1
ATOM 535 N N . GLY A 1 71 ? 7.499 1.696 -15.953 1.00 94.12 71 GLY A N 1
ATOM 536 C CA . GLY A 1 71 ? 7.156 1.713 -14.537 1.00 94.12 71 GLY A CA 1
ATOM 537 C C . GLY A 1 71 ? 5.663 1.946 -14.290 1.00 94.12 71 GLY A C 1
ATOM 538 O O . GLY A 1 71 ? 5.058 1.239 -13.486 1.00 94.12 71 GLY A O 1
ATOM 539 N N . ARG A 1 72 ? 5.021 2.855 -15.033 1.00 95.56 72 ARG A N 1
ATOM 540 C CA . ARG A 1 72 ? 3.564 3.067 -14.966 1.00 95.56 72 ARG A CA 1
ATOM 541 C C . ARG A 1 72 ? 2.781 1.836 -15.424 1.00 95.56 72 ARG A C 1
ATOM 543 O O . ARG A 1 72 ? 1.802 1.469 -14.777 1.00 95.56 72 ARG A O 1
ATOM 550 N N . LYS A 1 73 ? 3.235 1.133 -16.470 1.00 96.81 73 LYS A N 1
ATOM 551 C CA . LYS A 1 73 ? 2.636 -0.152 -16.889 1.00 96.81 73 LYS A CA 1
ATOM 552 C C . LYS A 1 73 ? 2.797 -1.236 -15.821 1.00 96.81 73 LYS A C 1
ATOM 554 O O . LYS A 1 73 ? 1.867 -2.011 -15.602 1.00 96.81 73 LYS A O 1
ATOM 559 N N . ILE A 1 74 ? 3.946 -1.293 -15.144 1.00 96.69 74 ILE A N 1
ATOM 560 C CA . ILE A 1 74 ? 4.184 -2.207 -14.016 1.00 96.69 74 ILE A CA 1
ATOM 561 C C . ILE A 1 74 ? 3.218 -1.896 -12.868 1.00 96.69 74 ILE A C 1
ATOM 563 O O . ILE A 1 74 ? 2.559 -2.804 -12.368 1.00 96.69 74 ILE A O 1
ATOM 567 N N . VAL A 1 75 ? 3.078 -0.622 -12.491 1.00 97.94 75 VAL A N 1
ATOM 568 C CA . VAL A 1 75 ? 2.129 -0.181 -11.455 1.00 97.94 75 VAL A CA 1
ATOM 569 C C . VAL A 1 75 ? 0.695 -0.571 -11.806 1.00 97.94 75 VAL A C 1
ATOM 571 O O . VAL A 1 75 ? 0.006 -1.120 -10.948 1.00 97.94 75 VAL A O 1
ATOM 574 N N . GLY A 1 76 ? 0.272 -0.390 -13.060 1.00 97.81 76 GLY A N 1
ATOM 575 C CA . GLY A 1 76 ? -1.055 -0.822 -13.512 1.00 97.81 76 GLY A CA 1
ATOM 576 C C . GLY A 1 76 ? -1.291 -2.326 -13.322 1.00 97.81 76 GLY A C 1
ATOM 577 O O . GLY A 1 76 ? -2.372 -2.746 -12.914 1.00 97.81 76 GLY A O 1
ATOM 578 N N . LYS A 1 77 ? -0.258 -3.160 -13.513 1.00 97.75 77 LYS A N 1
ATOM 579 C CA . LYS A 1 77 ? -0.336 -4.610 -13.249 1.00 97.75 77 LYS A CA 1
ATOM 580 C C . LYS A 1 77 ? -0.391 -4.963 -11.756 1.00 97.75 77 LYS A C 1
ATOM 582 O O . LYS A 1 77 ? -0.824 -6.063 -11.423 1.00 97.75 77 LYS A O 1
ATOM 587 N N . CYS A 1 78 ? 0.012 -4.065 -10.855 1.00 98.00 78 CYS A N 1
ATOM 588 C CA . CYS A 1 78 ? -0.066 -4.282 -9.405 1.00 98.00 78 CYS A CA 1
ATOM 589 C C . CYS A 1 78 ? -1.487 -4.142 -8.836 1.00 98.00 78 CYS A C 1
ATOM 591 O O . CYS A 1 78 ? -1.690 -4.464 -7.664 1.00 98.00 78 CYS A O 1
ATOM 593 N N . GLY A 1 79 ? -2.449 -3.627 -9.614 1.00 96.56 79 GLY A N 1
ATOM 594 C CA . GLY A 1 79 ? -3.850 -3.505 -9.196 1.00 96.56 79 GLY A CA 1
ATOM 595 C C . GLY A 1 79 ? -4.049 -2.664 -7.930 1.00 96.56 79 GLY A C 1
ATOM 596 O O . GLY A 1 79 ? -4.877 -3.003 -7.089 1.00 96.56 79 GLY A O 1
ATOM 597 N N . GLY A 1 80 ? -3.227 -1.628 -7.737 1.00 97.50 80 GLY A N 1
ATOM 598 C CA . GLY A 1 80 ? -3.303 -0.733 -6.579 1.00 97.50 80 GLY A CA 1
ATOM 599 C C . GLY A 1 80 ? -2.815 -1.327 -5.250 1.00 97.50 80 GLY A C 1
ATOM 600 O O . GLY A 1 80 ? -2.921 -0.663 -4.221 1.00 97.50 80 GLY A O 1
ATOM 601 N N . LEU A 1 81 ? -2.256 -2.546 -5.220 1.00 98.12 81 LEU A N 1
ATOM 602 C CA . LEU A 1 81 ? -1.753 -3.161 -3.985 1.00 98.12 81 LEU A CA 1
ATOM 603 C C . LEU A 1 81 ? -0.424 -2.517 -3.535 1.00 98.12 81 LEU A C 1
ATOM 605 O O . LEU A 1 81 ? 0.607 -2.755 -4.177 1.00 98.12 81 LEU A O 1
ATOM 609 N N . PRO A 1 82 ? -0.372 -1.794 -2.393 1.00 97.50 82 PRO A N 1
ATOM 610 C CA . PRO A 1 82 ? 0.836 -1.074 -1.973 1.00 97.50 82 PRO A CA 1
ATOM 611 C C . PRO A 1 82 ? 2.063 -1.977 -1.809 1.00 97.50 82 PRO A C 1
ATOM 613 O O . PRO A 1 82 ? 3.185 -1.579 -2.121 1.00 97.50 82 PRO A O 1
ATOM 616 N N . LEU A 1 83 ? 1.857 -3.208 -1.324 1.00 97.94 83 LEU A N 1
ATOM 617 C CA . LEU A 1 83 ? 2.941 -4.163 -1.100 1.00 97.94 83 LEU A CA 1
ATOM 618 C C . LEU A 1 83 ? 3.586 -4.618 -2.417 1.00 97.94 83 LEU A C 1
ATOM 620 O O . LEU A 1 83 ? 4.811 -4.665 -2.496 1.00 97.94 83 LEU A O 1
ATOM 624 N N . ALA A 1 84 ? 2.784 -4.907 -3.447 1.00 98.44 84 ALA A N 1
ATOM 625 C CA . ALA A 1 84 ? 3.283 -5.314 -4.761 1.00 98.44 84 ALA A CA 1
ATOM 626 C C . ALA A 1 84 ? 4.053 -4.170 -5.435 1.00 98.44 84 ALA A C 1
ATOM 628 O O . ALA A 1 84 ? 5.184 -4.357 -5.884 1.00 98.44 84 ALA A O 1
ATOM 629 N N . VAL A 1 85 ? 3.479 -2.962 -5.401 1.00 98.25 85 VAL A N 1
ATOM 630 C CA . VAL A 1 85 ? 4.097 -1.733 -5.915 1.00 98.25 85 VAL A CA 1
ATOM 631 C C . VAL A 1 85 ? 5.461 -1.486 -5.264 1.00 98.25 85 VAL A C 1
ATOM 633 O O . VAL A 1 85 ? 6.459 -1.287 -5.956 1.00 98.25 85 VAL A O 1
ATOM 636 N N . LYS A 1 86 ? 5.523 -1.545 -3.928 1.00 97.44 86 LYS A N 1
ATOM 637 C CA . LYS A 1 86 ? 6.762 -1.359 -3.167 1.00 97.44 86 LYS A CA 1
ATOM 638 C C . LYS A 1 86 ? 7.808 -2.426 -3.489 1.00 97.44 86 LYS A C 1
ATOM 640 O O . LYS A 1 86 ? 8.982 -2.089 -3.636 1.00 97.44 86 LYS A O 1
ATOM 645 N N . ALA A 1 87 ? 7.401 -3.692 -3.571 1.00 98.00 87 ALA A N 1
ATOM 646 C CA . ALA A 1 87 ? 8.313 -4.798 -3.839 1.00 98.00 87 ALA A CA 1
ATOM 647 C C . ALA A 1 87 ? 8.968 -4.667 -5.222 1.00 98.00 87 ALA A C 1
ATOM 649 O O . ALA A 1 87 ? 10.192 -4.743 -5.321 1.00 98.00 87 ALA A O 1
ATOM 650 N N . LEU A 1 88 ? 8.177 -4.402 -6.267 1.00 97.00 88 LEU A N 1
ATOM 651 C CA . LEU A 1 88 ? 8.696 -4.232 -7.627 1.00 97.00 88 LEU A CA 1
ATOM 652 C C . LEU A 1 88 ? 9.534 -2.959 -7.771 1.00 97.00 88 LEU A C 1
ATOM 654 O O . LEU A 1 88 ? 10.610 -3.012 -8.358 1.00 97.00 88 LEU A O 1
ATOM 658 N N . GLY A 1 89 ? 9.109 -1.842 -7.171 1.00 94.38 89 GLY A N 1
ATOM 659 C CA . GLY A 1 89 ? 9.923 -0.626 -7.157 1.00 94.38 89 GLY A CA 1
ATOM 660 C C . GLY A 1 89 ? 11.277 -0.852 -6.477 1.00 94.38 89 GLY A C 1
ATOM 661 O O . GLY A 1 89 ? 12.316 -0.492 -7.016 1.00 94.38 89 GLY A O 1
ATOM 662 N N . GLY A 1 90 ? 11.294 -1.533 -5.327 1.00 93.69 90 GLY A N 1
ATOM 663 C CA . GLY A 1 90 ? 12.537 -1.889 -4.638 1.00 93.69 90 GLY A CA 1
ATOM 664 C C . GLY A 1 90 ? 13.444 -2.820 -5.452 1.00 93.69 90 GLY A C 1
ATOM 665 O O . GLY A 1 90 ? 14.653 -2.607 -5.482 1.00 93.69 90 GLY A O 1
ATOM 666 N N . LEU A 1 91 ? 12.871 -3.811 -6.147 1.00 93.81 91 LEU A N 1
ATOM 667 C CA . LEU A 1 91 ? 13.606 -4.729 -7.027 1.00 93.81 91 LEU A CA 1
ATOM 668 C C . LEU A 1 91 ? 14.314 -3.997 -8.180 1.00 93.81 91 LEU A C 1
ATOM 670 O O . LEU A 1 91 ? 15.391 -4.409 -8.612 1.00 93.81 91 LEU A O 1
ATOM 674 N N . LEU A 1 92 ? 13.711 -2.916 -8.671 1.00 92.12 92 LEU A N 1
ATOM 675 C CA . LEU A 1 92 ? 14.174 -2.167 -9.837 1.00 92.12 92 LEU A CA 1
ATOM 676 C C . LEU A 1 92 ? 15.094 -0.984 -9.494 1.00 92.12 92 LEU A C 1
ATOM 678 O O . LEU A 1 92 ? 15.684 -0.388 -10.391 1.00 92.12 92 LEU A O 1
ATOM 682 N N . ARG A 1 93 ? 15.296 -0.695 -8.202 1.00 89.06 93 ARG A N 1
ATOM 683 C CA . ARG A 1 93 ? 16.014 0.484 -7.683 1.00 89.06 93 ARG A CA 1
ATOM 684 C C . ARG A 1 93 ? 17.368 0.790 -8.330 1.00 89.06 93 ARG A C 1
ATOM 686 O O . ARG A 1 93 ? 17.734 1.945 -8.511 1.00 89.06 93 ARG A O 1
ATOM 693 N N . THR A 1 94 ? 18.153 -0.238 -8.631 1.00 82.62 94 THR A N 1
ATOM 694 C CA . THR A 1 94 ? 19.524 -0.100 -9.155 1.00 82.62 94 THR A CA 1
ATOM 695 C C . THR A 1 94 ? 19.635 -0.459 -10.636 1.00 82.62 94 THR A C 1
ATOM 697 O O . THR A 1 94 ? 20.734 -0.643 -11.159 1.00 82.62 94 THR A O 1
ATOM 700 N N . ARG A 1 95 ? 18.503 -0.589 -11.335 1.00 85.62 95 ARG A N 1
ATOM 701 C CA . ARG A 1 95 ? 18.438 -1.060 -12.719 1.00 85.62 95 ARG A CA 1
ATOM 702 C C . ARG A 1 95 ? 18.116 0.116 -13.638 1.00 85.62 95 ARG A C 1
ATOM 704 O O . ARG A 1 95 ? 17.018 0.640 -13.569 1.00 85.62 95 ARG A O 1
ATOM 711 N N . CYS A 1 96 ? 19.032 0.488 -14.534 1.00 81.81 96 CYS A N 1
ATOM 712 C CA . CYS A 1 96 ? 18.728 1.434 -15.623 1.00 81.81 96 CYS A CA 1
ATOM 713 C C . CYS A 1 96 ? 18.608 0.761 -17.008 1.00 81.81 96 CYS A C 1
ATOM 715 O O . CYS A 1 96 ? 18.355 1.453 -17.991 1.00 81.81 96 CYS A O 1
ATOM 717 N N . ASN A 1 97 ? 18.815 -0.560 -17.119 1.00 85.12 97 ASN A N 1
ATOM 718 C CA . ASN A 1 97 ? 18.635 -1.270 -18.389 1.00 85.12 97 ASN A CA 1
ATOM 719 C C . ASN A 1 97 ? 17.141 -1.511 -18.641 1.00 85.12 97 ASN A C 1
ATOM 721 O O . ASN A 1 97 ? 16.508 -2.222 -17.863 1.00 85.12 97 ASN A O 1
ATOM 725 N N . ILE A 1 98 ? 16.624 -0.962 -19.742 1.00 86.31 98 ILE A N 1
ATOM 726 C CA . ILE A 1 98 ? 15.237 -1.130 -20.187 1.00 86.31 98 ILE A CA 1
ATOM 727 C C . ILE A 1 98 ? 14.865 -2.606 -20.354 1.00 86.31 98 ILE A C 1
ATOM 729 O O . ILE A 1 98 ? 13.762 -2.972 -19.989 1.00 86.31 98 ILE A O 1
ATOM 733 N N . GLU A 1 99 ? 15.762 -3.470 -20.836 1.00 88.06 99 GLU A N 1
ATOM 734 C CA . GLU A 1 99 ? 15.447 -4.895 -21.047 1.00 88.06 99 GLU A CA 1
ATOM 735 C C . GLU A 1 99 ? 15.191 -5.666 -19.742 1.00 88.06 99 GLU A C 1
ATOM 737 O O . GLU A 1 99 ? 14.608 -6.747 -19.764 1.00 88.06 99 GLU A O 1
ATOM 742 N N . TYR A 1 100 ? 15.648 -5.136 -18.603 1.00 89.44 100 TYR A N 1
ATOM 743 C CA . TYR A 1 100 ? 15.399 -5.733 -17.290 1.00 89.44 100 TYR A CA 1
ATOM 744 C C . TYR A 1 100 ? 14.035 -5.324 -16.708 1.00 89.44 100 TYR A C 1
ATOM 746 O O . TYR A 1 100 ? 13.517 -6.016 -15.830 1.00 89.44 100 TYR A O 1
ATOM 754 N N . TRP A 1 101 ? 13.500 -4.181 -17.142 1.00 90.31 101 TRP A N 1
ATOM 755 C CA . TRP A 1 101 ? 12.245 -3.599 -16.663 1.00 90.31 101 TRP A CA 1
ATOM 756 C C . TRP A 1 101 ? 11.049 -4.117 -17.466 1.00 90.31 101 TRP A C 1
ATOM 758 O O . TRP A 1 101 ? 10.029 -4.457 -16.823 1.00 90.31 101 TRP A O 1
#

pLDDT: mean 89.38, std 9.84, range [54.53, 98.44]

Organism: Opuntia streptacantha (NCBI:txid393608)

Foldseek 3Di:
DVVVVCVVCVPDDPPDDDDDDDPDPVVCVVVVPPDDDDDDAADLVVLLVLLCCQQAPPHVPVQDPVVSVVLSVLSVVVNRDSVSSNVVSNVNNPPSDPVVD

Sequence (101 aa):
GWQILQAPFSAGTSGSKIIVTTRKNNVADIMRANSVFSLEPLSDNDGWSLFSRHAFEGGNLMCNPCLEDIGRKIVGKCGGLPLAVKALGGLLRTRCNIEYW

Radius of gyration: 20.41 Å; Cα contacts (8 Å, |Δi|>4): 71; chains: 1; bounding box: 39×25×54 Å

Solvent-accessible surface area (backbone atoms only — not comparable to full-atom values): 6335 Å² total; per-residue (Å²): 112,70,69,69,73,49,55,75,60,75,74,56,60,94,86,68,82,88,85,85,87,76,97,52,73,69,50,46,64,76,66,62,54,93,73,85,82,85,85,72,65,43,51,73,68,57,32,40,55,50,19,50,55,38,26,37,57,91,71,55,78,77,45,54,78,68,52,55,62,52,49,49,53,52,37,62,73,38,66,26,38,67,69,56,29,42,52,54,15,50,74,39,35,89,60,66,57,70,92,80,107

Mean predicted aligned error: 5.85 Å

Nearest PDB structures (foldseek):
  8j9j-assembly1_S5  TM=1.842E-01  e=5.420E+00  Euglena gracilis

Secondary structure (DSSP, 8-state):
-HHHHHGGGGGPPTT-------S-THHHHHTT-S-----PPPPHHHHHHHHHHHHSTTS-TTS-THHHHHHHHHHHHTTT-HHHHHHHHHHHTT---GGG-

InterPro domains:
  IPR002182 NB-ARC [PF00931] (2-57)
  IPR027417 P-loop containing nucleoside triphosphate hydrolase [SSF52540] (5-101)
  IPR042197 Apoptotic protease-activating factors, helical domain [G3DSA:1.10.8.430] (41-101)